Protein AF-W1YHY0-F1 (afdb_monomer)

Organism: NCBI:txid408170

pLDDT: mean 97.04, std 5.92, range [57.91, 98.88]

Mean predicted aligned error: 2.22 Å

Solvent-accessible surface area (backbone atoms only — not comparable to full-atom values): 5076 Å² total; per-residue (Å²): 126,89,81,54,91,59,47,64,60,52,55,48,56,47,44,77,74,33,50,87,41,60,78,62,39,31,58,52,34,31,54,51,25,46,40,80,53,94,58,29,67,60,52,50,60,57,44,68,73,32,95,64,43,48,91,90,37,72,62,45,41,42,21,32,59,43,24,22,59,74,61,18,56,76,64,27,66,33,91,87,42,58,36,53,54,62,74,72,109

Nearest PDB structures (foldseek):
  3puu-assembly1_A  TM=9.999E-01  e=8.554E-11  Escherichia coli K-12
  4xmz-assembly1_A  TM=9.997E-01  e=8.554E-11  Escherichia coli K-12
  2dqm-assembly1_A  TM=1.000E+00  e=1.305E-10  Escherichia coli
  5yo1-assembly1_A  TM=9.988E-01  e=2.883E-10  Escherichia coli K-12
  4qir-assembly1_A  TM=9.483E-01  e=4.177E-05  Neisseria meningitidis MC58

Sequence (89 aa):
AAQLPCRDALMQEYDDKWHQDGLVMDKWFILQATSPAANVLETVRGLLQHRSFTMSNPNRIRSLIGAFAGSNPAAFHVEDGSGYRFLVE

Foldseek 3Di:
DQPDVCNVVVLVVQCVVCLVPLVSVLQSLLCLLQDPDPCSVVSLVVCCPPSNADPVDVSNCCSHLVSNCPVNVVNLVPPVNVNVVVNVD

Secondary structure (DSSP, 8-state):
----TTHHHHHHHHHHHHTT-HHHHHHHHHHHHT---TTHHHHHHHHTT-TT--TT-HHHHIIIIIHHHHH-HHHHT-TT-HHHHHHH-

InterPro domains:
  IPR012779 Peptidase M1, alanyl aminopeptidase [PTHR46322] (4-89)
  IPR024601 Peptidase M1, alanyl aminopeptidase, C-terminal [PF17432] (2-89)
  IPR037144 Peptidase M1, alanyl aminopeptidase, C-terminal domain superfamily [G3DSA:1.25.50.10] (1-89)

Structure (mmCIF, N/CA/C/O backbone):
data_AF-W1YHY0-F1
#
_entry.id   AF-W1YHY0-F1
#
loop_
_atom_site.group_PDB
_atom_site.id
_atom_site.type_symbol
_atom_site.label_atom_id
_atom_site.label_alt_id
_atom_site.label_comp_id
_atom_site.label_asym_id
_atom_site.label_entity_id
_atom_site.label_seq_id
_atom_site.pdbx_PDB_ins_code
_atom_site.Cartn_x
_atom_site.Cartn_y
_atom_site.Cartn_z
_atom_site.occupancy
_atom_site.B_iso_or_equiv
_atom_site.auth_seq_id
_atom_site.auth_comp_id
_atom_site.auth_asym_id
_atom_site.auth_atom_id
_atom_site.pdbx_PDB_model_num
ATOM 1 N N . ALA A 1 1 ? 2.444 -6.271 16.987 1.00 57.91 1 ALA A N 1
ATOM 2 C CA . ALA A 1 1 ? 1.918 -4.890 17.083 1.00 57.91 1 ALA A CA 1
ATOM 3 C C . ALA A 1 1 ? 1.016 -4.633 15.871 1.00 57.91 1 ALA A C 1
ATOM 5 O O . ALA A 1 1 ? 1.279 -5.239 14.849 1.00 57.91 1 ALA A O 1
ATOM 6 N N . ALA A 1 2 ? -0.053 -3.836 15.982 1.00 64.56 2 ALA A N 1
ATOM 7 C CA . ALA A 1 2 ? -1.055 -3.530 14.932 1.00 64.56 2 ALA A CA 1
ATOM 8 C C . ALA A 1 2 ? -2.098 -4.607 14.525 1.00 64.56 2 ALA A C 1
ATOM 10 O O . ALA A 1 2 ? -2.851 -4.386 13.583 1.00 64.56 2 ALA A O 1
ATOM 11 N N . GLN A 1 3 ? -2.236 -5.721 15.254 1.00 78.69 3 GLN A N 1
ATOM 12 C CA . GLN A 1 3 ? -3.329 -6.702 15.064 1.00 78.69 3 GLN A CA 1
ATOM 13 C C . GLN A 1 3 ? -4.417 -6.566 16.141 1.00 78.69 3 GLN A C 1
ATOM 15 O O . GLN A 1 3 ? -4.809 -7.537 16.782 1.00 78.69 3 GLN A O 1
ATOM 20 N N . LEU A 1 4 ? -4.857 -5.338 16.414 1.00 94.31 4 LEU A N 1
ATOM 21 C CA . LEU A 1 4 ? -5.968 -5.140 17.345 1.00 94.31 4 LEU A CA 1
ATOM 22 C C . LEU A 1 4 ? -7.275 -5.647 16.711 1.00 94.31 4 LEU A C 1
ATOM 24 O O . LEU A 1 4 ? -7.438 -5.482 15.500 1.00 94.31 4 LEU A O 1
ATOM 28 N N . PRO A 1 5 ? -8.229 -6.185 17.498 1.00 95.50 5 PRO A N 1
ATOM 29 C CA . PRO A 1 5 ? -9.489 -6.714 16.965 1.00 95.50 5 PRO A CA 1
ATOM 30 C C . PRO A 1 5 ? -10.288 -5.723 16.105 1.00 95.50 5 PRO A C 1
ATOM 32 O O . PRO A 1 5 ? -11.033 -6.131 15.225 1.00 95.50 5 PRO A O 1
ATOM 35 N N . CYS A 1 6 ? -10.126 -4.416 16.332 1.00 96.25 6 CYS A N 1
ATOM 36 C CA . CYS A 1 6 ? -10.826 -3.370 15.585 1.00 96.25 6 CYS A CA 1
ATOM 37 C C . CYS A 1 6 ? -10.194 -3.015 14.230 1.00 96.25 6 CYS A C 1
ATOM 39 O O . CYS A 1 6 ? -10.802 -2.255 13.482 1.00 96.25 6 CYS A O 1
ATOM 41 N N . ARG A 1 7 ? -8.992 -3.516 13.904 1.00 95.88 7 ARG A N 1
ATOM 42 C CA . ARG A 1 7 ? -8.235 -3.097 12.710 1.00 95.88 7 ARG A CA 1
ATOM 43 C C . ARG A 1 7 ? -9.071 -3.213 11.436 1.00 95.88 7 ARG A C 1
ATOM 45 O O . ARG A 1 7 ? -9.150 -2.249 10.685 1.00 95.88 7 ARG A O 1
ATOM 52 N N . ASP A 1 8 ? -9.678 -4.374 11.208 1.00 95.88 8 ASP A N 1
ATOM 53 C CA . ASP A 1 8 ? -10.371 -4.658 9.947 1.00 95.88 8 ASP A CA 1
ATOM 54 C C . ASP A 1 8 ? -11.637 -3.820 9.801 1.00 95.88 8 ASP A C 1
ATOM 56 O O . ASP A 1 8 ? -11.855 -3.233 8.745 1.00 95.88 8 ASP A O 1
ATOM 60 N N . ALA A 1 9 ? -12.401 -3.670 10.888 1.00 97.75 9 ALA A N 1
ATOM 61 C CA . ALA A 1 9 ? -13.564 -2.789 10.918 1.00 97.75 9 ALA A CA 1
ATOM 62 C C . ALA A 1 9 ? -13.175 -1.342 10.574 1.00 97.75 9 ALA A C 1
ATOM 64 O O . ALA A 1 9 ? -13.752 -0.746 9.671 1.00 97.75 9 ALA A O 1
ATOM 65 N N . LEU A 1 10 ? -12.129 -0.805 11.213 1.00 98.31 10 LEU A N 1
ATOM 66 C CA . LEU A 1 10 ? -11.688 0.572 10.975 1.00 98.31 10 LEU A CA 1
ATOM 67 C C . LEU A 1 10 ? -11.110 0.780 9.568 1.00 98.31 10 LEU A C 1
ATOM 69 O O . LEU A 1 10 ? -11.329 1.833 8.973 1.00 98.31 10 LEU A O 1
ATOM 73 N N . MET A 1 11 ? -10.375 -0.195 9.024 1.00 98.00 11 MET A N 1
ATOM 74 C CA . MET A 1 11 ? -9.849 -0.106 7.657 1.00 98.00 11 MET A CA 1
ATOM 75 C C . MET A 1 11 ? -10.966 -0.154 6.615 1.00 98.00 11 MET A C 1
ATOM 77 O O . MET A 1 11 ? -10.884 0.584 5.633 1.00 98.00 11 MET A O 1
ATOM 81 N N . GLN A 1 12 ? -11.997 -0.973 6.840 1.00 98.56 12 GLN A N 1
ATOM 82 C CA . GLN A 1 12 ? -13.159 -1.063 5.960 1.00 98.56 12 GLN A CA 1
ATOM 83 C C . GLN A 1 12 ? -14.006 0.214 6.017 1.00 98.56 12 GLN A C 1
ATOM 85 O O . GLN A 1 12 ? -14.307 0.791 4.978 1.00 98.56 12 GLN A O 1
ATOM 90 N N . GLU A 1 13 ? -14.310 0.718 7.217 1.00 98.81 13 GLU A N 1
ATOM 91 C CA . GLU A 1 13 ? -15.038 1.983 7.398 1.00 98.81 13 GLU A CA 1
ATOM 92 C C . GLU A 1 13 ? -14.314 3.165 6.739 1.00 98.81 13 GLU A C 1
ATOM 94 O O . GLU A 1 13 ? -14.946 4.053 6.161 1.00 98.81 13 GLU A O 1
ATOM 99 N N . TYR A 1 14 ? -12.979 3.187 6.817 1.00 98.75 14 TYR A N 1
ATOM 100 C CA . TYR A 1 14 ? -12.176 4.221 6.177 1.00 98.75 14 TYR A CA 1
ATOM 101 C C . TYR A 1 14 ? -12.282 4.153 4.654 1.00 98.75 14 TYR A C 1
ATOM 103 O O . TYR A 1 14 ? -12.503 5.183 4.020 1.00 98.75 14 TYR A O 1
ATOM 111 N N . ASP A 1 15 ? -12.137 2.961 4.074 1.00 98.69 15 ASP A N 1
ATOM 112 C CA . ASP A 1 15 ? -12.260 2.759 2.631 1.00 98.69 15 ASP A CA 1
ATOM 113 C C . ASP A 1 15 ? -13.672 3.123 2.144 1.00 98.69 15 ASP A C 1
ATOM 115 O O . ASP A 1 15 ? -13.822 3.984 1.279 1.00 98.69 15 ASP A O 1
ATOM 119 N N . ASP A 1 16 ? -14.724 2.594 2.773 1.00 98.75 16 ASP A N 1
ATOM 120 C CA . ASP A 1 16 ? -16.109 2.885 2.380 1.00 98.75 16 ASP A 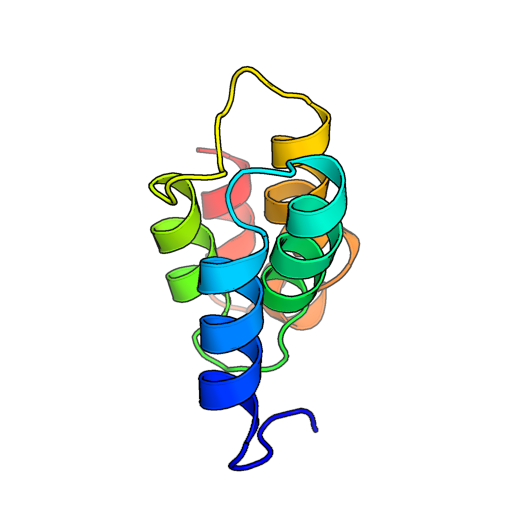CA 1
ATOM 121 C C . ASP A 1 16 ? -16.446 4.377 2.425 1.00 98.75 16 ASP A C 1
ATOM 123 O O . ASP A 1 16 ? -17.204 4.874 1.590 1.00 98.75 16 ASP A O 1
ATOM 127 N N . LYS A 1 17 ? -15.851 5.119 3.362 1.00 98.81 17 LYS A N 1
ATOM 128 C CA . LYS A 1 17 ? -16.048 6.565 3.464 1.00 98.81 17 LYS A CA 1
ATOM 129 C C . LYS A 1 17 ? -15.207 7.365 2.469 1.00 98.81 17 LYS A C 1
ATOM 131 O O . LYS A 1 17 ? -15.675 8.394 1.981 1.00 98.81 17 LYS A O 1
ATOM 136 N N . TRP A 1 18 ? -13.968 6.951 2.211 1.00 98.81 18 TRP A N 1
ATOM 137 C CA . TRP A 1 18 ? -12.965 7.798 1.559 1.00 98.81 18 TRP A CA 1
ATOM 138 C C . TRP A 1 18 ? -12.483 7.300 0.201 1.00 98.81 18 TRP A C 1
ATOM 140 O O . TRP A 1 18 ? -11.677 7.991 -0.415 1.00 98.81 18 TRP A O 1
ATOM 150 N N . HIS A 1 19 ? -12.992 6.183 -0.322 1.00 98.62 19 HIS A N 1
ATOM 151 C CA . HIS A 1 19 ? -12.501 5.589 -1.571 1.00 98.62 19 HIS A CA 1
ATOM 152 C C . HIS A 1 19 ? -12.465 6.545 -2.781 1.00 98.62 19 HIS A C 1
ATOM 154 O O . HIS A 1 19 ? -11.671 6.333 -3.701 1.00 98.62 19 HIS A O 1
ATOM 160 N N . GLN A 1 20 ? -13.311 7.582 -2.796 1.00 98.19 20 GLN A N 1
ATOM 161 C CA . GLN A 1 20 ? -13.358 8.606 -3.849 1.00 98.19 20 GLN A CA 1
ATOM 162 C C . GLN A 1 20 ? -12.284 9.700 -3.700 1.00 98.19 20 GLN A C 1
ATOM 164 O O . GLN A 1 20 ? -11.958 10.374 -4.677 1.00 98.19 20 GLN A O 1
ATOM 169 N N . ASP A 1 21 ? -11.720 9.895 -2.505 1.00 98.56 21 ASP A N 1
ATOM 170 C CA . ASP 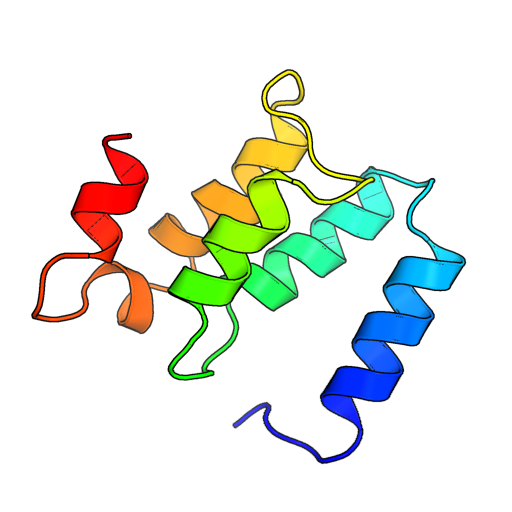A 1 21 ? -10.656 10.869 -2.254 1.00 98.56 21 ASP A CA 1
ATOM 171 C C . ASP A 1 21 ? -9.287 10.183 -2.312 1.00 98.56 21 ASP A C 1
ATOM 173 O O . ASP A 1 21 ? -8.801 9.577 -1.355 1.00 98.56 21 ASP A O 1
ATOM 177 N N . GLY A 1 22 ? -8.632 10.300 -3.467 1.00 97.75 22 GLY A N 1
ATOM 178 C CA . GLY A 1 22 ? -7.355 9.638 -3.708 1.00 97.75 22 GLY A CA 1
ATOM 179 C C . GLY A 1 22 ? -6.222 10.062 -2.764 1.00 97.75 22 GLY A C 1
ATOM 180 O O . GLY A 1 22 ? -5.354 9.241 -2.480 1.00 97.75 22 GLY A O 1
ATOM 181 N N . LEU A 1 23 ? -6.192 11.309 -2.279 1.00 98.44 23 LEU A N 1
ATOM 182 C CA . LEU A 1 23 ? -5.136 11.770 -1.361 1.00 98.44 23 LEU A CA 1
ATOM 183 C C . LEU A 1 23 ? -5.352 11.235 0.054 1.00 98.44 23 LEU A C 1
ATOM 185 O O . LEU A 1 23 ? -4.396 10.979 0.787 1.00 98.44 23 LEU A O 1
ATOM 189 N N . VAL A 1 24 ? -6.610 11.051 0.439 1.00 98.69 24 VAL A N 1
ATOM 190 C CA . VAL A 1 24 ? -6.965 10.402 1.699 1.00 98.69 24 VAL A CA 1
ATOM 191 C C . VAL A 1 24 ? -6.658 8.902 1.613 1.00 98.69 24 VAL A C 1
ATOM 193 O O . VAL A 1 24 ? -5.998 8.361 2.502 1.00 98.69 24 VAL A O 1
ATOM 196 N N . MET A 1 25 ? -7.001 8.253 0.496 1.00 98.81 25 MET A N 1
ATOM 197 C CA . MET A 1 25 ? -6.696 6.835 0.265 1.00 98.81 25 MET A CA 1
ATOM 198 C C . MET A 1 25 ? -5.203 6.521 0.159 1.00 98.81 25 MET A C 1
ATOM 200 O O . MET A 1 25 ? -4.809 5.405 0.484 1.00 98.81 25 MET A O 1
ATOM 204 N N . ASP A 1 26 ? -4.341 7.476 -0.201 1.00 98.88 26 ASP A N 1
ATOM 205 C CA . ASP A 1 26 ? -2.886 7.284 -0.105 1.00 98.88 26 ASP A CA 1
ATOM 206 C C . ASP A 1 26 ? -2.450 6.883 1.305 1.00 98.88 26 ASP A C 1
ATOM 208 O O . ASP A 1 26 ? -1.641 5.973 1.474 1.00 98.88 26 ASP A O 1
ATOM 212 N N . LYS A 1 27 ? -3.012 7.529 2.334 1.00 98.75 27 LYS A N 1
ATOM 213 C CA . LYS A 1 27 ? -2.690 7.212 3.732 1.00 98.75 27 LYS A CA 1
ATOM 214 C C . LYS A 1 27 ? -3.126 5.791 4.075 1.00 98.75 27 LYS A C 1
ATOM 216 O O . LYS A 1 27 ? -2.398 5.075 4.755 1.00 98.75 27 LYS A O 1
ATOM 221 N N . TRP A 1 28 ? -4.290 5.385 3.575 1.00 98.75 28 TRP A N 1
ATOM 222 C CA . TRP A 1 28 ? -4.807 4.034 3.745 1.00 98.75 28 TRP A CA 1
ATOM 223 C C . TRP A 1 28 ? -3.915 2.994 3.049 1.00 98.75 28 TRP A C 1
ATOM 225 O O . TRP A 1 28 ? -3.526 2.015 3.681 1.00 98.75 28 TRP A O 1
ATOM 235 N N . PHE A 1 29 ? -3.482 3.239 1.806 1.00 98.88 29 PHE A N 1
ATOM 236 C CA . PHE A 1 29 ? -2.548 2.352 1.101 1.00 98.88 29 PHE A CA 1
ATOM 237 C C . PHE A 1 29 ? -1.203 2.224 1.822 1.00 98.88 29 PHE A C 1
ATOM 239 O O . PHE A 1 29 ? -0.692 1.112 1.939 1.00 98.88 29 PHE A O 1
ATOM 246 N N . ILE A 1 30 ? -0.669 3.320 2.372 1.00 98.81 30 ILE A N 1
ATOM 247 C CA . ILE A 1 30 ? 0.572 3.288 3.161 1.00 98.81 30 ILE A CA 1
ATOM 248 C C . ILE A 1 30 ? 0.405 2.387 4.391 1.00 98.81 30 ILE A C 1
ATOM 250 O O . ILE A 1 30 ? 1.296 1.590 4.686 1.00 98.81 30 ILE A O 1
ATOM 254 N N . LEU A 1 31 ? -0.729 2.463 5.098 1.00 98.12 31 LEU A N 1
ATOM 255 C CA . LEU A 1 31 ? -0.995 1.603 6.258 1.00 98.12 31 LEU A CA 1
ATOM 256 C C . LEU A 1 31 ? -1.101 0.126 5.868 1.00 98.12 31 LEU A C 1
ATOM 258 O O . LEU A 1 31 ? -0.569 -0.728 6.574 1.00 98.12 31 LEU A O 1
ATOM 262 N N . GLN A 1 32 ? -1.736 -0.176 4.734 1.00 98.31 32 GLN A N 1
ATOM 263 C CA . GLN A 1 32 ? -1.805 -1.543 4.216 1.00 98.31 32 GLN A CA 1
ATOM 264 C C . GLN A 1 32 ? -0.410 -2.065 3.842 1.00 98.31 32 GLN A C 1
ATOM 266 O O . GLN A 1 32 ? -0.028 -3.158 4.253 1.00 98.31 32 GLN A O 1
ATOM 271 N N . ALA A 1 33 ? 0.384 -1.260 3.134 1.00 98.69 33 ALA A N 1
ATOM 272 C CA . ALA A 1 33 ? 1.722 -1.618 2.669 1.00 98.69 33 ALA A CA 1
ATOM 273 C C . ALA A 1 33 ? 2.752 -1.781 3.800 1.00 98.69 33 ALA A C 1
ATOM 275 O O . ALA A 1 33 ? 3.668 -2.599 3.701 1.00 98.69 33 ALA A O 1
ATOM 276 N N . THR A 1 34 ? 2.594 -1.024 4.888 1.00 98.25 34 THR A N 1
ATOM 277 C CA . THR A 1 34 ? 3.468 -1.066 6.076 1.00 98.25 34 THR A CA 1
ATOM 278 C C . THR A 1 34 ? 2.918 -1.942 7.204 1.00 98.25 34 THR A C 1
ATOM 280 O O . THR A 1 34 ? 3.444 -1.945 8.318 1.00 98.25 34 THR A O 1
ATOM 283 N N . SER A 1 35 ? 1.871 -2.721 6.920 1.00 97.25 35 SER A N 1
ATOM 284 C CA . SER A 1 35 ? 1.291 -3.660 7.874 1.00 97.25 35 SER A CA 1
ATOM 285 C C . SER A 1 35 ? 2.323 -4.709 8.326 1.00 97.25 35 SER A C 1
ATOM 287 O O . SER A 1 35 ? 3.022 -5.289 7.492 1.00 97.25 35 SER A O 1
ATOM 289 N N . PRO A 1 36 ? 2.393 -5.026 9.633 1.00 95.81 36 PRO A N 1
ATOM 290 C CA . PRO A 1 36 ? 3.230 -6.105 10.159 1.00 95.81 36 PRO A CA 1
ATOM 291 C C . PRO A 1 36 ? 2.551 -7.484 10.066 1.00 95.81 36 PRO A C 1
ATOM 293 O O . PRO A 1 36 ? 2.989 -8.436 10.711 1.00 95.81 36 PRO A O 1
ATOM 296 N N . ALA A 1 37 ? 1.426 -7.602 9.352 1.00 94.81 37 ALA A N 1
ATOM 297 C CA . ALA A 1 37 ? 0.751 -8.879 9.152 1.00 94.81 37 ALA A CA 1
ATOM 298 C C . ALA A 1 37 ? 1.573 -9.799 8.235 1.00 94.81 37 ALA A C 1
ATOM 300 O O . ALA A 1 37 ? 2.137 -9.350 7.242 1.00 94.81 37 ALA A O 1
ATOM 301 N N . ALA A 1 38 ? 1.597 -11.100 8.537 1.00 94.06 38 ALA A N 1
ATOM 302 C CA . ALA A 1 38 ? 2.366 -12.079 7.762 1.00 94.06 38 ALA A CA 1
ATOM 303 C C . ALA A 1 38 ? 1.930 -12.161 6.286 1.00 94.06 38 ALA A C 1
ATOM 305 O O . ALA A 1 38 ? 2.738 -12.464 5.418 1.00 94.06 38 ALA A O 1
ATOM 306 N N . ASN A 1 39 ? 0.667 -11.843 5.995 1.00 95.69 39 ASN A N 1
ATOM 307 C CA . ASN A 1 39 ? 0.098 -11.836 4.649 1.00 95.69 39 ASN A CA 1
ATOM 308 C C . ASN A 1 39 ? 0.173 -10.462 3.951 1.00 95.69 39 ASN A C 1
ATOM 310 O O . ASN A 1 39 ? -0.542 -10.232 2.982 1.00 95.69 39 ASN A O 1
ATOM 314 N N . VAL A 1 40 ? 1.011 -9.527 4.418 1.00 97.69 40 VAL A N 1
ATOM 315 C CA . VAL A 1 40 ? 1.065 -8.162 3.858 1.00 97.69 40 VAL A CA 1
ATOM 316 C C . VAL A 1 40 ? 1.334 -8.135 2.350 1.00 97.69 40 VAL A C 1
ATOM 318 O O . VAL A 1 40 ? 0.705 -7.351 1.647 1.00 97.69 40 VAL A O 1
ATOM 321 N N . LEU A 1 41 ? 2.198 -9.012 1.822 1.00 98.44 41 LEU A N 1
ATOM 322 C CA . LEU A 1 41 ? 2.470 -9.061 0.381 1.00 98.44 41 LEU A CA 1
ATOM 323 C C . LEU A 1 41 ? 1.245 -9.528 -0.424 1.00 98.44 41 LEU A C 1
ATOM 325 O O . LEU A 1 41 ? 0.976 -8.994 -1.498 1.00 98.44 41 LEU A O 1
ATOM 329 N N . GLU A 1 42 ? 0.485 -10.492 0.097 1.00 98.38 42 GLU A N 1
ATOM 330 C CA . GLU A 1 42 ? -0.773 -10.937 -0.514 1.00 98.38 42 GLU A CA 1
ATOM 331 C C . GLU A 1 42 ? -1.786 -9.786 -0.553 1.00 98.38 42 GLU A C 1
ATOM 333 O O . GLU A 1 42 ? -2.341 -9.487 -1.612 1.00 98.38 42 GLU A O 1
ATOM 338 N N . THR A 1 43 ? -1.946 -9.073 0.567 1.00 98.31 43 THR A N 1
ATOM 339 C CA . THR A 1 43 ? -2.798 -7.881 0.647 1.00 98.31 43 THR A CA 1
ATOM 340 C C . THR A 1 43 ? -2.364 -6.823 -0.367 1.00 98.31 43 THR A C 1
ATOM 342 O O . THR A 1 43 ? -3.185 -6.361 -1.154 1.00 98.31 43 THR A O 1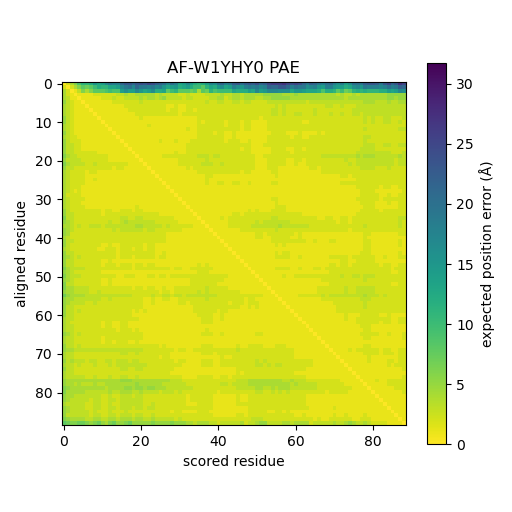
ATOM 345 N N . VAL A 1 44 ? -1.076 -6.466 -0.413 1.00 98.62 44 VAL A N 1
ATOM 346 C CA . VAL A 1 44 ? -0.543 -5.457 -1.346 1.00 98.62 44 VAL A CA 1
ATOM 347 C C . VAL A 1 44 ? -0.816 -5.836 -2.804 1.00 98.62 44 VAL A C 1
ATOM 349 O O . VAL A 1 44 ? -1.255 -4.985 -3.578 1.00 98.62 44 VAL A O 1
ATOM 352 N N . ARG A 1 45 ? -0.628 -7.108 -3.179 1.00 98.62 45 ARG A N 1
ATOM 353 C CA . ARG A 1 45 ? -0.940 -7.602 -4.530 1.00 98.62 45 ARG A CA 1
ATOM 354 C C . ARG A 1 45 ? -2.429 -7.500 -4.851 1.00 98.62 45 ARG A C 1
ATOM 356 O O . ARG A 1 45 ? -2.780 -7.038 -5.934 1.00 98.62 45 ARG A O 1
ATOM 363 N N . GLY A 1 46 ? -3.302 -7.874 -3.916 1.00 98.62 46 GLY A N 1
ATOM 364 C CA . GLY A 1 46 ? -4.751 -7.728 -4.081 1.00 98.62 46 GLY A CA 1
ATOM 365 C C . GLY A 1 46 ? -5.174 -6.269 -4.281 1.00 98.62 46 GLY A C 1
ATOM 366 O O . GLY A 1 46 ? -6.027 -5.971 -5.118 1.00 98.62 46 GLY A O 1
ATOM 367 N N . LEU A 1 47 ? -4.516 -5.338 -3.586 1.00 98.75 47 LEU A N 1
ATOM 368 C CA . LEU A 1 47 ? -4.815 -3.909 -3.675 1.00 98.75 47 LEU A CA 1
ATOM 369 C C . LEU A 1 47 ? -4.442 -3.263 -5.014 1.00 98.75 47 LEU A C 1
ATOM 371 O O . LEU A 1 47 ? -4.927 -2.168 -5.297 1.00 98.75 47 LEU A O 1
ATOM 375 N N . LEU A 1 48 ? -3.687 -3.945 -5.882 1.00 98.62 48 LEU A N 1
ATOM 376 C CA . LEU A 1 48 ? -3.505 -3.505 -7.270 1.00 98.62 48 LEU A CA 1
ATOM 377 C C . LEU A 1 48 ? -4.824 -3.483 -8.061 1.00 98.62 48 LEU A C 1
ATOM 379 O O . LEU A 1 48 ? -4.917 -2.781 -9.064 1.00 98.62 48 LEU A O 1
ATOM 383 N N . GLN A 1 49 ? -5.839 -4.228 -7.612 1.00 98.56 49 GLN A N 1
ATOM 384 C CA . GLN A 1 49 ? -7.190 -4.241 -8.187 1.00 98.56 49 GLN A CA 1
ATOM 385 C C . GLN A 1 49 ? -8.186 -3.390 -7.381 1.00 98.56 49 GLN A C 1
ATOM 387 O O . GLN A 1 49 ? -9.388 -3.412 -7.648 1.00 98.56 49 GLN A O 1
ATOM 392 N N . HIS A 1 50 ? -7.719 -2.656 -6.367 1.00 98.75 50 HIS A N 1
ATOM 393 C CA . HIS A 1 50 ? -8.592 -1.864 -5.508 1.00 98.75 50 HIS A CA 1
ATOM 394 C C . HIS A 1 50 ? -9.232 -0.698 -6.274 1.00 98.75 50 HIS A C 1
ATOM 396 O O . HIS A 1 50 ? -8.562 -0.024 -7.055 1.00 98.75 50 HIS A O 1
ATOM 402 N N . ARG A 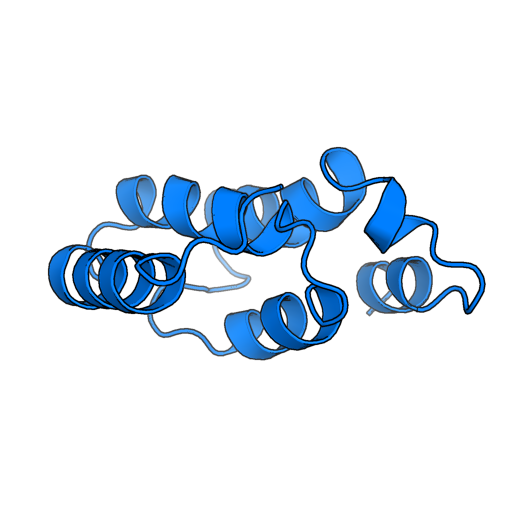1 51 ? -10.501 -0.382 -5.973 1.00 98.50 51 ARG A N 1
ATOM 403 C CA . ARG A 1 51 ? -11.282 0.700 -6.616 1.00 98.50 51 ARG A CA 1
ATOM 404 C C . ARG A 1 51 ? -10.602 2.077 -6.607 1.00 98.50 51 ARG A C 1
ATOM 406 O O . ARG A 1 51 ? -10.885 2.902 -7.469 1.00 98.50 51 ARG A O 1
ATOM 413 N N . SER A 1 52 ? -9.713 2.321 -5.644 1.00 98.62 52 SER A N 1
ATOM 414 C CA . SER A 1 52 ? -8.967 3.582 -5.488 1.00 98.62 52 SER A CA 1
ATOM 415 C C . SER A 1 52 ? -7.514 3.517 -5.980 1.00 98.62 52 SER A C 1
ATOM 417 O O . SER A 1 52 ? -6.777 4.494 -5.824 1.00 98.62 52 SER A O 1
ATOM 419 N N . PHE A 1 53 ? -7.069 2.385 -6.534 1.00 98.81 53 PHE A N 1
ATOM 420 C CA . PHE A 1 53 ? -5.715 2.210 -7.056 1.00 98.81 53 PHE A CA 1
ATOM 421 C C . PHE A 1 53 ? -5.691 2.299 -8.587 1.00 98.81 53 PHE A C 1
ATOM 423 O O . PHE A 1 53 ? -6.600 1.849 -9.275 1.00 98.81 53 PHE A O 1
ATOM 430 N N . THR A 1 54 ? -4.624 2.881 -9.133 1.00 98.50 54 THR A N 1
ATOM 431 C CA . THR A 1 54 ? -4.325 2.838 -10.569 1.00 98.50 54 THR A CA 1
ATOM 432 C C . THR A 1 54 ? -2.829 3.030 -10.798 1.00 98.50 54 THR A C 1
ATOM 434 O O . THR A 1 54 ? -2.211 3.905 -10.186 1.00 98.50 54 THR A O 1
ATOM 437 N N . MET A 1 55 ? -2.259 2.268 -11.736 1.00 98.31 55 MET A N 1
ATOM 438 C CA . MET A 1 55 ? -0.866 2.423 -12.179 1.00 98.31 55 MET A CA 1
ATOM 439 C C . MET A 1 55 ? -0.621 3.728 -12.956 1.00 98.31 55 MET A C 1
ATOM 441 O O . MET A 1 55 ? 0.519 4.139 -13.133 1.00 98.31 55 MET A O 1
ATOM 445 N N . SER A 1 56 ? -1.667 4.426 -13.409 1.00 98.19 56 SER A N 1
ATOM 446 C CA . SER A 1 56 ? -1.507 5.707 -14.113 1.00 98.19 56 SER A CA 1
ATOM 447 C C . SER A 1 56 ? -1.225 6.896 -13.185 1.00 98.19 56 SER A C 1
ATOM 449 O O . SER A 1 56 ? -0.935 7.990 -13.667 1.00 98.19 56 SER A O 1
ATOM 451 N N . ASN A 1 57 ? -1.310 6.713 -11.860 1.00 98.31 57 ASN A N 1
ATOM 452 C CA . ASN A 1 57 ? -1.129 7.785 -10.886 1.00 98.31 57 ASN A CA 1
ATOM 453 C C . ASN A 1 57 ? 0.126 7.548 -10.017 1.00 98.31 57 ASN A C 1
ATOM 455 O O . ASN A 1 57 ? 0.156 6.600 -9.227 1.00 98.31 57 ASN A O 1
ATOM 459 N N . PRO A 1 58 ? 1.142 8.431 -10.080 1.00 98.56 58 PRO A N 1
ATOM 460 C CA . PRO A 1 58 ? 2.396 8.240 -9.352 1.00 98.56 58 PRO A CA 1
ATOM 461 C C . PRO A 1 58 ? 2.231 8.290 -7.831 1.00 98.56 58 PRO A C 1
ATOM 463 O O . PRO A 1 58 ? 3.011 7.660 -7.120 1.00 98.56 58 PRO A O 1
ATOM 466 N N . ASN A 1 59 ? 1.222 8.997 -7.312 1.00 98.56 59 ASN A N 1
ATOM 467 C CA . ASN A 1 59 ? 0.950 8.998 -5.878 1.00 98.56 59 ASN A CA 1
ATOM 468 C C . ASN A 1 59 ? 0.435 7.625 -5.431 1.00 98.56 59 ASN A C 1
ATOM 470 O O . ASN A 1 59 ? 0.929 7.108 -4.438 1.00 98.56 59 ASN A O 1
ATOM 474 N N . ARG A 1 60 ? -0.454 6.979 -6.204 1.00 98.62 60 ARG A N 1
ATOM 475 C CA . ARG A 1 60 ? -0.944 5.622 -5.886 1.00 98.62 60 ARG A CA 1
ATOM 476 C C . ARG A 1 60 ? 0.195 4.605 -5.865 1.00 98.62 60 ARG A C 1
ATOM 478 O O . ARG A 1 60 ? 0.317 3.849 -4.905 1.00 98.62 60 ARG A O 1
ATOM 485 N N . ILE A 1 61 ? 1.064 4.640 -6.880 1.00 98.81 61 ILE A N 1
ATOM 486 C CA . ILE A 1 61 ? 2.249 3.771 -6.957 1.00 98.81 61 ILE A CA 1
ATOM 487 C C . ILE A 1 61 ? 3.144 3.969 -5.729 1.00 98.81 61 ILE A C 1
ATOM 489 O O . ILE A 1 61 ? 3.515 2.998 -5.071 1.00 98.81 61 ILE A O 1
ATOM 493 N N . ARG A 1 62 ? 3.477 5.222 -5.390 1.00 98.81 62 ARG A N 1
ATOM 494 C CA . ARG A 1 62 ? 4.336 5.530 -4.236 1.00 98.81 62 ARG A CA 1
ATOM 495 C C . ARG A 1 62 ? 3.709 5.084 -2.917 1.00 98.81 62 ARG A C 1
ATOM 497 O O . ARG A 1 62 ? 4.412 4.514 -2.091 1.00 98.81 62 ARG A O 1
ATOM 504 N N . SER A 1 63 ? 2.411 5.309 -2.734 1.00 98.81 63 SER A N 1
ATOM 505 C CA . SER A 1 63 ? 1.703 5.019 -1.483 1.00 98.81 63 SER A CA 1
ATOM 506 C C . SER A 1 63 ? 1.487 3.529 -1.222 1.00 98.81 63 SER A C 1
ATOM 508 O O . SER A 1 63 ? 1.408 3.140 -0.063 1.00 98.81 63 SER A O 1
ATOM 510 N N . LEU A 1 64 ? 1.404 2.691 -2.262 1.00 98.88 64 LEU A N 1
ATOM 511 C CA . LEU A 1 64 ? 1.245 1.240 -2.112 1.0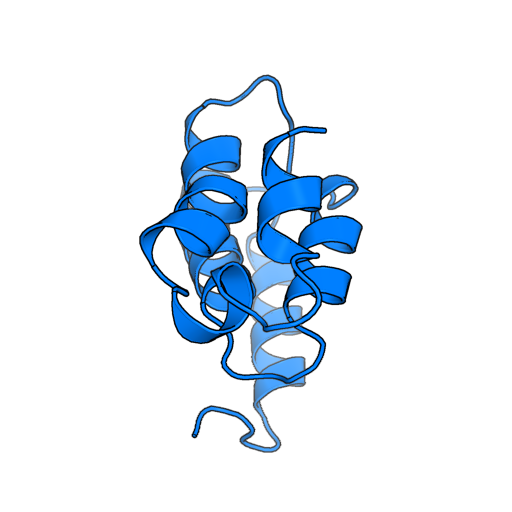0 98.88 64 LEU A CA 1
ATOM 512 C C . LEU A 1 64 ? 2.567 0.492 -2.344 1.00 98.88 64 LEU A C 1
ATOM 514 O O . LEU A 1 64 ? 3.136 -0.080 -1.417 1.00 98.88 64 LEU A O 1
ATOM 518 N N . ILE A 1 65 ? 3.078 0.522 -3.577 1.00 98.81 65 ILE A N 1
ATOM 519 C CA . ILE A 1 65 ? 4.260 -0.248 -3.997 1.00 98.81 65 ILE A CA 1
ATOM 520 C C . ILE A 1 65 ? 5.525 0.348 -3.374 1.00 98.81 65 ILE A C 1
ATOM 522 O O . ILE A 1 65 ? 6.337 -0.368 -2.788 1.00 98.81 65 ILE A O 1
ATOM 526 N N . GLY A 1 66 ? 5.668 1.675 -3.447 1.00 98.75 66 GLY A N 1
ATOM 527 C CA . GLY A 1 66 ? 6.810 2.382 -2.867 1.00 98.75 66 GLY A CA 1
ATOM 528 C C . GLY A 1 66 ? 6.882 2.235 -1.346 1.00 98.75 66 GLY A C 1
ATOM 529 O O . GLY A 1 66 ? 7.953 1.965 -0.810 1.00 98.75 66 GLY A O 1
ATOM 530 N N . ALA A 1 67 ? 5.748 2.352 -0.653 1.00 98.81 67 ALA A N 1
ATOM 531 C CA . ALA A 1 67 ? 5.673 2.159 0.792 1.00 98.81 67 ALA A CA 1
ATOM 532 C C . ALA A 1 67 ? 5.992 0.712 1.204 1.00 98.81 67 ALA A C 1
ATOM 534 O O . ALA A 1 67 ? 6.703 0.509 2.187 1.00 98.81 67 ALA A O 1
ATOM 535 N N . PHE A 1 68 ? 5.541 -0.290 0.442 1.00 98.81 68 PHE A N 1
ATOM 536 C CA . PHE A 1 68 ? 5.895 -1.687 0.699 1.00 98.81 68 PHE A CA 1
ATOM 537 C C . PHE A 1 68 ? 7.412 -1.896 0.584 1.00 98.81 68 PHE A C 1
ATOM 539 O O . PHE A 1 68 ? 8.046 -2.356 1.531 1.00 98.81 68 PHE A O 1
ATOM 546 N N . ALA A 1 69 ? 8.012 -1.486 -0.537 1.00 98.69 69 ALA A N 1
ATOM 547 C CA . ALA A 1 69 ? 9.435 -1.709 -0.790 1.00 98.69 69 ALA A CA 1
ATOM 548 C C . ALA A 1 69 ? 10.357 -0.857 0.103 1.00 98.69 69 ALA A C 1
ATOM 550 O O . ALA A 1 69 ? 11.377 -1.339 0.588 1.00 98.69 69 ALA A O 1
ATOM 551 N N . GLY A 1 70 ? 10.016 0.416 0.323 1.00 98.44 70 GLY A N 1
ATOM 552 C CA . GLY A 1 70 ? 10.880 1.379 1.012 1.00 98.44 70 GLY A CA 1
ATOM 553 C C . GLY A 1 70 ? 10.585 1.571 2.499 1.00 98.44 70 GLY A C 1
ATOM 554 O O . GLY A 1 70 ? 11.435 2.082 3.224 1.00 98.44 70 GLY A O 1
ATOM 555 N N . SER A 1 71 ? 9.391 1.209 2.972 1.00 98.50 71 SER A N 1
ATOM 556 C CA . SER A 1 71 ? 8.956 1.453 4.359 1.00 98.50 71 SER A CA 1
ATOM 557 C C . SER A 1 71 ? 8.508 0.191 5.100 1.00 98.50 71 SER A C 1
ATOM 559 O O . SER A 1 71 ? 8.206 0.277 6.289 1.00 98.50 71 SER A O 1
ATOM 561 N N . ASN A 1 72 ? 8.529 -0.980 4.454 1.00 98.25 72 ASN A N 1
ATOM 562 C CA . ASN A 1 72 ? 8.325 -2.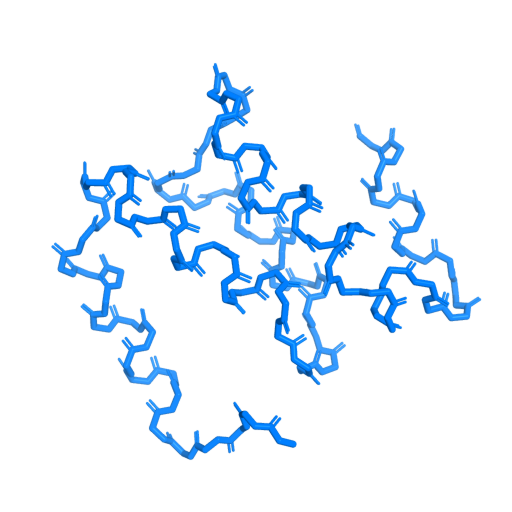277 5.102 1.00 98.25 72 ASN A CA 1
ATOM 563 C C . ASN A 1 72 ? 9.489 -3.249 4.810 1.00 98.25 72 ASN A C 1
ATOM 565 O O . ASN A 1 72 ? 9.286 -4.298 4.197 1.00 98.25 72 ASN A O 1
ATOM 569 N N . PRO A 1 73 ? 10.729 -2.935 5.244 1.00 98.00 73 PRO A N 1
ATOM 570 C CA . PRO A 1 73 ? 11.911 -3.733 4.909 1.00 98.00 73 PRO A CA 1
ATOM 571 C C . PRO A 1 73 ? 11.823 -5.179 5.414 1.00 98.00 73 PRO A C 1
ATOM 573 O O . PRO A 1 73 ? 12.357 -6.076 4.772 1.00 98.00 73 PRO A O 1
ATOM 576 N N . ALA A 1 74 ? 11.121 -5.424 6.526 1.00 97.31 74 ALA A N 1
ATOM 577 C CA . ALA A 1 74 ? 10.926 -6.771 7.060 1.00 97.31 74 ALA A CA 1
ATOM 578 C C . ALA A 1 74 ? 10.119 -7.666 6.103 1.00 97.31 74 ALA A C 1
ATOM 580 O O . ALA A 1 74 ? 10.453 -8.835 5.936 1.00 97.31 74 ALA A O 1
AT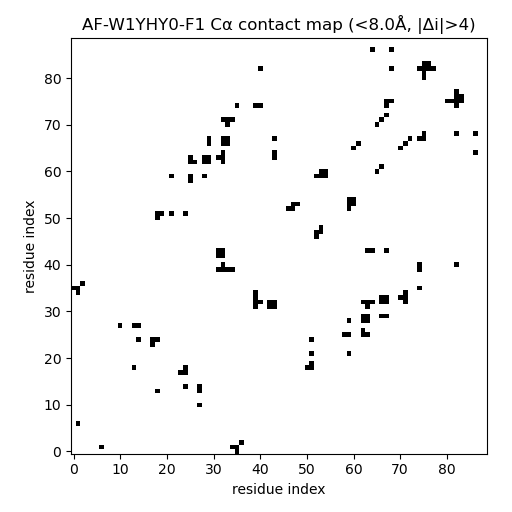OM 581 N N . ALA A 1 75 ? 9.085 -7.119 5.456 1.00 98.00 75 ALA A N 1
ATOM 582 C CA . ALA A 1 75 ? 8.303 -7.849 4.462 1.00 98.00 75 ALA A CA 1
ATOM 583 C C . ALA A 1 75 ? 8.955 -7.831 3.073 1.00 98.00 75 ALA A C 1
ATOM 585 O O . ALA A 1 75 ? 8.864 -8.809 2.336 1.00 98.00 75 ALA A O 1
ATOM 586 N N . PHE A 1 76 ? 9.630 -6.738 2.708 1.00 98.75 76 PHE A N 1
ATOM 587 C CA . PHE A 1 76 ? 10.296 -6.617 1.413 1.00 98.75 76 PHE A CA 1
ATOM 588 C C . PHE A 1 76 ? 11.497 -7.568 1.282 1.00 98.75 76 PHE A C 1
ATOM 590 O O . PHE A 1 76 ? 11.678 -8.193 0.238 1.00 98.75 76 PHE A O 1
ATOM 597 N N . HIS A 1 77 ? 12.279 -7.729 2.353 1.00 98.44 77 HIS A N 1
ATOM 598 C CA . HIS A 1 77 ? 13.461 -8.595 2.404 1.00 98.44 77 HIS A CA 1
ATOM 599 C C . HIS A 1 77 ? 13.177 -9.987 2.986 1.00 98.44 77 HIS A C 1
ATOM 601 O O . HIS A 1 77 ? 14.081 -10.619 3.532 1.00 98.44 77 HIS A O 1
ATOM 607 N N . VAL A 1 78 ? 11.934 -10.469 2.895 1.00 97.12 78 VAL A N 1
ATOM 608 C CA . VAL A 1 78 ? 11.591 -11.828 3.329 1.00 97.12 78 VAL A CA 1
ATOM 609 C C . VAL A 1 78 ? 12.480 -12.865 2.623 1.00 97.12 78 VAL A C 1
ATOM 611 O O . VAL A 1 78 ? 12.820 -12.718 1.446 1.00 97.12 78 VAL A O 1
ATOM 614 N N . GLU A 1 79 ? 12.881 -13.907 3.356 1.00 97.56 79 GLU A N 1
ATOM 615 C CA . GLU A 1 79 ? 13.925 -14.861 2.945 1.00 97.56 79 GLU A CA 1
ATOM 616 C C . GLU A 1 79 ? 13.628 -15.573 1.618 1.00 97.56 79 GLU A C 1
ATOM 618 O O . GLU A 1 79 ? 14.543 -15.898 0.864 1.00 97.56 79 GLU A O 1
ATOM 623 N N . ASP A 1 80 ? 12.349 -15.774 1.295 1.00 97.50 80 ASP A N 1
ATOM 624 C CA . ASP A 1 80 ? 11.923 -16.417 0.050 1.00 97.50 80 ASP A CA 1
ATOM 625 C C . ASP A 1 80 ? 12.072 -15.516 -1.195 1.00 97.50 80 ASP A C 1
ATOM 627 O O . ASP A 1 80 ? 11.800 -15.948 -2.323 1.00 97.50 80 ASP A O 1
ATOM 631 N N . GLY A 1 81 ? 12.471 -14.253 -1.007 1.00 98.00 81 GLY A N 1
ATOM 632 C CA . GLY A 1 81 ? 12.683 -13.251 -2.048 1.00 98.00 81 GLY A CA 1
ATOM 633 C C . GLY A 1 81 ? 11.414 -12.784 -2.766 1.00 98.00 81 GLY A C 1
ATOM 634 O O . GLY A 1 81 ? 11.504 -12.168 -3.831 1.00 98.00 81 GLY A O 1
ATOM 635 N N . SER A 1 82 ? 10.229 -13.081 -2.232 1.00 98.31 82 SER A N 1
ATOM 636 C CA . SER A 1 82 ? 8.947 -12.724 -2.852 1.00 98.31 82 SER A CA 1
ATOM 637 C C . SER A 1 82 ? 8.728 -11.214 -2.951 1.00 98.31 82 SER A C 1
ATOM 639 O O . SER A 1 82 ? 8.158 -10.758 -3.946 1.00 98.31 82 SER A O 1
ATOM 641 N N . GLY A 1 83 ? 9.246 -10.433 -1.998 1.00 98.44 83 GLY A N 1
ATOM 642 C CA . GLY A 1 83 ? 9.222 -8.970 -2.057 1.00 98.44 83 GLY A CA 1
ATOM 643 C C . GLY A 1 83 ? 10.016 -8.403 -3.239 1.00 98.44 83 GLY A C 1
ATOM 644 O O . GLY A 1 83 ? 9.533 -7.504 -3.926 1.00 98.44 83 GLY A O 1
ATOM 645 N N . TYR A 1 84 ? 11.181 -8.979 -3.555 1.00 98.69 84 TYR A N 1
ATOM 646 C CA . TYR A 1 84 ? 11.960 -8.575 -4.730 1.00 98.69 84 TYR A CA 1
ATOM 647 C C . TYR A 1 84 ? 11.265 -8.945 -6.037 1.00 98.69 84 TYR A C 1
ATOM 649 O O . TYR A 1 84 ? 11.201 -8.117 -6.940 1.00 98.69 84 TYR A O 1
ATOM 657 N N . ARG A 1 85 ? 10.722 -10.170 -6.138 1.00 98.69 85 ARG A N 1
ATOM 658 C CA . ARG A 1 85 ? 9.972 -10.600 -7.331 1.00 98.69 85 ARG A CA 1
ATOM 659 C C . ARG A 1 85 ? 8.790 -9.677 -7.601 1.00 98.69 85 ARG A C 1
ATOM 661 O O . ARG A 1 85 ? 8.606 -9.264 -8.734 1.00 98.69 85 ARG A O 1
ATOM 668 N N . PHE A 1 86 ? 8.061 -9.297 -6.552 1.00 98.44 86 PHE A N 1
ATOM 669 C CA . PHE A 1 86 ? 6.955 -8.351 -6.664 1.00 98.44 86 PHE A CA 1
ATOM 670 C C . PHE A 1 86 ? 7.368 -6.992 -7.242 1.00 98.44 86 PHE A C 1
ATOM 672 O O . PHE A 1 86 ? 6.633 -6.446 -8.048 1.00 98.44 86 PHE A O 1
ATOM 679 N N . LEU A 1 87 ? 8.524 -6.446 -6.854 1.00 98.31 87 LEU A N 1
ATOM 680 C CA . LEU A 1 87 ? 8.979 -5.148 -7.365 1.00 98.31 87 LEU A CA 1
ATOM 681 C C . LEU A 1 87 ? 9.466 -5.204 -8.826 1.00 98.31 87 LEU A C 1
ATOM 683 O O . LEU A 1 87 ? 9.546 -4.169 -9.481 1.00 98.31 87 LEU A O 1
ATOM 687 N N . VAL A 1 88 ? 9.850 -6.389 -9.305 1.00 98.38 88 VAL A N 1
ATOM 688 C CA . VAL A 1 88 ? 10.332 -6.605 -10.678 1.00 98.38 88 VAL A CA 1
ATOM 689 C C . VAL A 1 88 ? 9.185 -6.741 -11.686 1.00 98.38 88 VAL A C 1
ATOM 691 O O . VAL A 1 88 ? 9.392 -6.424 -12.857 1.00 98.38 88 VAL A O 1
ATOM 694 N N . GLU A 1 89 ? 8.022 -7.228 -11.249 1.00 95.50 89 GLU A N 1
ATOM 695 C CA . GLU A 1 89 ? 6.795 -7.340 -12.061 1.00 95.50 89 GLU A CA 1
ATOM 696 C C . GLU A 1 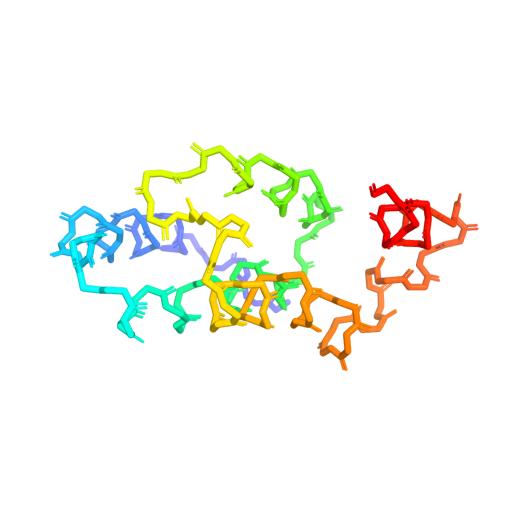89 ? 6.242 -5.971 -12.491 1.00 95.50 89 GLU A C 1
ATOM 698 O O . GLU A 1 89 ? 5.851 -5.863 -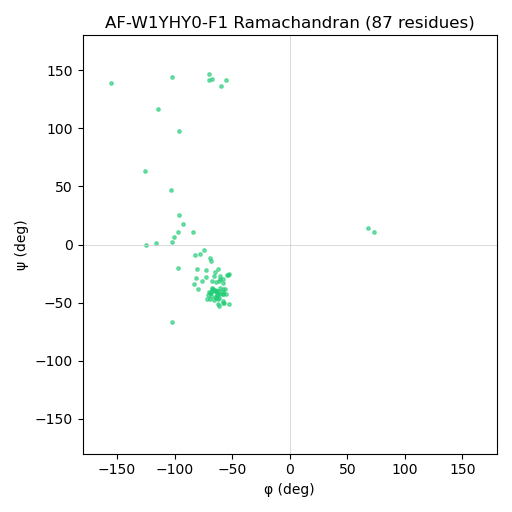13.676 1.00 95.50 89 GLU A O 1
#

Radius of gyration: 12.66 Å; Cα contacts (8 Å, |Δi|>4): 87; chains: 1; bounding box: 30×28×32 Å